Protein 8KDX (pdb70)

Radius of gyration: 11.27 Å; Cα contacts (8 Å, |Δi|>4): 151; chains: 2; bounding box: 24×24×36 Å

InterPro domains:
  IPR000719 Protein kinase domain [PS50011] (271-524)
  IPR000980 SH2 domain [PF00017] (149-231)
  IPR000980 SH2 domain [PS50001] (149-246)
  IPR000980 SH2 domain [SM00252] (147-237)
  IPR001245 Serine-threonine/tyrosine-protein kinase, catalytic domain [PF07714] (271-520)
  IPR001245 Serine-threonine/tyrosine-protein kinase, catalytic domain [PR00109] (342-355)
  IPR001245 Serine-threonine/tyrosine-protein kinase, catalytic domain [PR00109] (380-398)
  IPR001245 Serine-threonine/tyrosine-protein kinase, catalytic domain [PR00109] (428-438)
  IPR001245 Serine-threonine/tyrosine-protein kinase, catalytic domain [PR00109] (447-469)
  IPR001245 Serine-threonine/tyrosine-protein kinase, catalytic domain [PR00109] (491-513)
  IPR001452 SH3 domain [PF00018] (88-135)
  IPR001452 SH3 domain [PR00452] (85-95)
  IPR001452 SH3 domain [PR00452] (99-114)
  IPR001452 SH3 domain [PR00452] (116-125)
  IPR001452 SH3 domain [PR00452] (129-14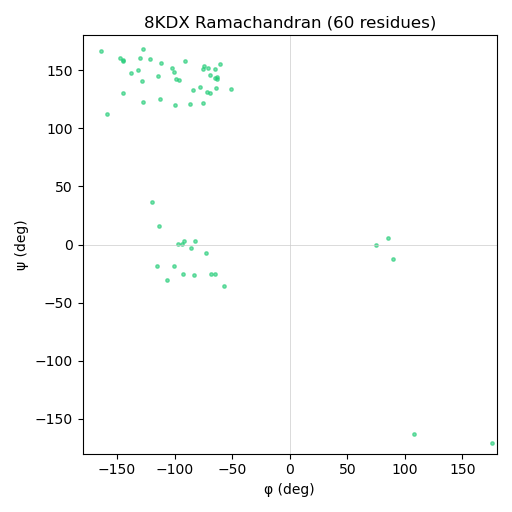1)
  IPR001452 SH3 domain [PS50002] (82-143)
  IPR001452 SH3 domain [SM00326] (85-142)
  IPR008266 Tyrosine-protein kinase, active site [PS00109] (386-398)
  IPR011009 Protein kinase-like domain superfamily [SSF56112] (258-529)
  IPR017441 Protein kinase, ATP binding site [PS00107] (277-299)

Structure (mmCIF, N/CA/C/O backbone):
data_8KDX
#
_entry.id   8KDX
#
_cell.length_a   31.152
_cell.length_b   35.558
_cell.length_c   73.169
_cell.angle_alpha   90.000
_cell.angle_beta   90.000
_cell.angle_gamma   90.000
#
_symmetry.space_group_name_H-M   'P 21 21 21'
#
loop_
_entity.id
_entity.type
_entity.pdbx_description
1 polymer 'Tyrosine-protein kinase Fyn'
2 polymer 'Microtubule-associated protein tau'
3 water water
#
loop_
_atom_site.group_PDB
_atom_site.id
_atom_site.type_symbol
_atom_site.label_atom_id
_atom_site.label_alt_id
_atom_site.label_comp_id
_atom_site.label_asym_id
_atom_site.label_entity_id
_atom_site.label_seq_id
_atom_site.pdbx_PDB_ins_code
_atom_site.Cartn_x
_atom_site.Cartn_y
_atom_site.Cartn_z
_atom_site.occupancy
_atom_site.B_iso_or_equiv
_atom_site.auth_seq_id
_atom_site.auth_comp_id
_atom_site.auth_asym_id
_atom_site.auth_atom_id
_atom_site.pdbx_PDB_model_num
ATOM 1 N N . SER A 1 1 ? 7.231 13.874 -29.841 1.000 47.474 82 SER A N 1
ATOM 2 C CA . SER A 1 1 ? 8.525 14.494 -29.443 1.000 46.105 82 SER A CA 1
ATOM 3 C C . SER A 1 1 ? 8.264 15.767 -28.638 1.000 41.941 82 SER A C 1
ATOM 4 O O . SER A 1 1 ? 7.277 16.468 -28.875 1.000 36.080 82 SER A O 1
ATOM 7 N N . GLY A 1 2 ? 9.186 16.060 -27.710 1.000 38.994 83 GLY A N 1
ATOM 8 C CA . GLY A 1 2 ? 9.124 17.229 -26.847 1.000 33.929 83 GLY A CA 1
ATOM 9 C C . GLY A 1 2 ? 8.287 16.989 -25.597 1.000 30.364 83 GLY A C 1
ATOM 10 O O . GLY A 1 2 ? 8.032 17.938 -24.840 1.000 34.548 83 GLY A O 1
ATOM 11 N N . THR A 1 3 ? 7.832 15.742 -25.402 1.000 28.107 84 THR A N 1
ATOM 12 C CA . THR A 1 3 ? 7.180 15.332 -24.160 1.000 25.415 84 THR A CA 1
ATOM 13 C C . THR A 1 3 ? 7.844 14.075 -23.603 1.000 25.352 84 THR A C 1
ATOM 14 O O . THR A 1 3 ? 8.573 13.418 -24.345 1.000 27.233 84 THR A O 1
ATOM 18 N N . THR A 1 4 ? 7.511 13.716 -22.353 1.000 22.177 85 THR A N 1
ATOM 19 C CA . THR A 1 4 ? 8.109 12.619 -21.578 1.000 23.711 85 THR A CA 1
ATOM 20 C C . THR A 1 4 ? 7.020 11.678 -21.024 1.000 18.873 85 THR A C 1
ATOM 21 O O . THR A 1 4 ? 6.227 12.098 -20.161 1.000 20.741 85 THR A O 1
ATOM 25 N N . LEU A 1 5 ? 6.986 10.375 -21.292 1.000 18.046 86 LEU A N 1
ATOM 26 C CA . LEU A 1 5 ? 6.139 9.488 -20.522 1.000 19.816 86 LEU A CA 1
ATOM 27 C C . LEU A 1 5 ? 6.726 9.240 -19.130 1.000 17.046 86 LEU A C 1
ATOM 28 O O . LEU A 1 5 ? 7.942 9.386 -18.923 1.000 18.285 86 LEU A O 1
ATOM 33 N N . PHE A 1 6 ? 5.853 8.919 -18.173 1.000 13.938 87 PHE A N 1
ATOM 34 C CA . PHE A 1 6 ? 6.267 8.442 -16.863 1.000 12.601 87 PHE A CA 1
ATOM 35 C C . PHE A 1 6 ? 5.847 6.988 -16.741 1.000 12.364 87 PHE A C 1
ATOM 36 O O . PHE A 1 6 ? 4.919 6.540 -17.425 1.000 14.120 87 PHE A O 1
ATOM 44 N N . VAL A 1 7 ? 6.521 6.269 -15.877 1.000 12.180 88 VAL A N 1
ATOM 45 C CA . VAL A 1 7 ? 6.280 4.864 -15.636 1.000 12.011 88 VAL A CA 1
ATOM 46 C C . VAL A 1 7 ? 6.094 4.615 -14.152 1.000 11.760 88 VAL A C 1
ATOM 47 O O . VAL A 1 7 ? 6.839 5.176 -13.308 1.000 12.446 88 VAL A O 1
ATOM 51 N N . ALA A 1 8 ? 5.156 3.736 -13.820 1.000 11.417 89 ALA A N 1
ATOM 52 C CA . ALA A 1 8 ? 4.952 3.346 -12.430 1.000 11.673 89 ALA A CA 1
ATOM 53 C C . ALA A 1 8 ? 6.082 2.464 -11.932 1.000 11.815 89 ALA A C 1
ATOM 54 O O . ALA A 1 8 ? 6.453 1.482 -12.565 1.000 13.209 89 ALA A O 1
ATOM 56 N N . LEU A 1 9 ? 6.604 2.828 -10.761 1.000 12.500 90 LEU A N 1
ATOM 57 C CA . LEU A 1 9 ? 7.670 2.081 -10.092 1.000 13.978 90 LEU A CA 1
ATOM 58 C C . LEU A 1 9 ? 7.111 0.913 -9.300 1.000 13.836 90 LEU A C 1
ATOM 59 O O . LEU A 1 9 ? 7.860 -0.032 -9.004 1.000 15.951 90 LEU A O 1
ATOM 64 N N . TYR A 1 10 ? 5.854 0.991 -8.853 1.000 13.172 91 TYR A N 1
ATOM 65 C CA . TYR A 1 10 ? 5.243 0.031 -7.965 1.000 13.571 91 TYR A CA 1
ATOM 66 C C . TYR A 1 10 ? 3.789 -0.107 -8.353 1.000 12.377 91 TYR A C 1
ATOM 67 O O . TYR A 1 10 ? 3.213 0.830 -8.917 1.000 12.950 91 TYR A O 1
ATOM 76 N N . ASP A 1 11 ? 3.172 -1.222 -7.970 1.000 12.626 92 ASP A N 1
ATOM 77 C CA . ASP A 1 11 ? 1.726 -1.297 -8.001 1.000 12.280 92 ASP A CA 1
ATOM 78 C C . ASP A 1 11 ? 1.129 -0.314 -7.003 1.000 11.839 92 ASP A C 1
ATOM 79 O O . ASP A 1 11 ? 1.718 -0.041 -5.938 1.000 12.725 92 ASP A O 1
ATOM 84 N N . TYR A 1 12 ? -0.076 0.166 -7.302 1.000 11.557 93 TYR A N 1
ATOM 85 C CA . TYR A 1 12 ? -0.794 1.050 -6.387 1.000 11.321 93 TYR A CA 1
ATOM 86 C C . TYR A 1 12 ? -2.271 0.805 -6.445 1.000 10.727 93 TYR A C 1
ATOM 87 O O . TYR A 1 12 ? -2.871 0.793 -7.536 1.000 11.481 93 TYR A O 1
ATOM 96 N N . GLU A 1 13 ? -2.885 0.647 -5.283 1.000 11.805 94 GLU A N 1
ATOM 97 C CA A GLU A 1 13 ? -4.325 0.567 -5.143 0.500 11.992 94 GLU A CA 1
ATOM 98 C CA B GLU A 1 13 ? -4.326 0.575 -5.161 0.500 12.445 94 GLU A CA 1
ATOM 99 C C . GLU A 1 13 ? -4.848 1.904 -4.659 1.000 11.561 94 GLU A C 1
ATOM 100 O O . GLU A 1 13 ? -4.576 2.337 -3.501 1.000 13.613 94 GLU A O 1
ATOM 111 N N . ALA A 1 14 ? -5.575 2.610 -5.478 1.000 11.076 95 ALA A N 1
ATOM 112 C CA . ALA A 1 14 ? -6.165 3.878 -5.078 1.000 11.396 95 ALA A CA 1
ATOM 113 C C . ALA A 1 14 ? -7.162 3.724 -3.964 1.000 10.917 95 ALA A C 1
ATOM 114 O O . ALA A 1 14 ? -7.890 2.726 -3.906 1.000 12.654 95 ALA A O 1
ATOM 116 N N . ARG A 1 15 ? -7.194 4.703 -3.072 1.000 11.076 96 ARG A N 1
ATOM 117 C CA . ARG A 1 15 ? -8.087 4.669 -1.923 1.000 12.438 96 ARG A CA 1
ATOM 118 C C . ARG A 1 15 ? -9.144 5.764 -1.926 1.000 11.751 96 ARG A C 1
ATOM 119 O O . ARG A 1 15 ? -10.121 5.686 -1.186 1.000 13.957 96 ARG A O 1
ATOM 127 N N . THR A 1 16 ? -8.946 6.815 -2.701 1.000 11.511 97 THR A N 1
ATOM 128 C CA . THR A 1 16 ? -9.899 7.925 -2.714 1.000 10.855 97 THR A CA 1
ATOM 129 C C . THR A 1 16 ? -10.434 8.132 -4.131 1.000 10.810 97 THR A C 1
ATOM 130 O O . THR A 1 16 ? -9.796 7.726 -5.126 1.000 11.453 97 THR A O 1
ATOM 134 N N . GLU A 1 17 ? -11.571 8.781 -4.216 1.000 11.541 98 GLU A N 1
ATOM 135 C CA . GLU A 1 17 ? -12.402 8.853 -5.412 1.000 12.960 98 GLU A CA 1
ATOM 136 C C . GLU A 1 17 ? -11.678 9.410 -6.624 1.000 11.626 98 GLU A C 1
ATOM 137 O O . GLU A 1 17 ? -11.974 8.986 -7.764 1.000 13.584 98 GLU A O 1
ATOM 143 N N . ASP A 1 18 ? -10.792 10.353 -6.444 1.000 11.598 99 ASP A N 1
ATOM 144 C CA . ASP A 1 18 ? -10.174 11.037 -7.572 1.000 12.079 99 ASP A CA 1
ATOM 145 C C . ASP A 1 18 ? -8.871 10.370 -8.012 1.000 10.192 99 ASP A C 1
ATOM 146 O O . ASP A 1 18 ? -8.246 10.883 -8.945 1.000 11.577 99 ASP A O 1
ATOM 151 N N . ASP A 1 19 ? -8.494 9.262 -7.406 1.000 9.693 100 ASP A N 1
ATOM 152 C CA . ASP A 1 19 ? -7.174 8.679 -7.632 1.000 9.499 100 ASP A CA 1
ATOM 153 C C . ASP A 1 19 ? -7.242 7.484 -8.566 1.000 9.444 100 ASP A C 1
ATOM 154 O O . ASP A 1 19 ? -8.251 6.760 -8.610 1.000 11.814 100 ASP A O 1
ATOM 159 N N . LEU A 1 20 ? -6.172 7.226 -9.295 1.000 9.072 101 LEU A N 1
ATOM 160 C CA . LEU A 1 20 ? -6.043 6.077 -10.173 1.000 9.415 101 LEU A CA 1
ATOM 161 C C . LEU A 1 20 ? -5.303 4.942 -9.475 1.000 9.280 101 LEU A C 1
ATOM 162 O O . LEU A 1 20 ? -4.303 5.156 -8.802 1.000 10.589 101 LEU A O 1
ATOM 167 N N . SER A 1 21 ? -5.741 3.699 -9.719 1.000 10.162 102 SER A N 1
ATOM 168 C CA . SER A 1 21 ? -4.947 2.521 -9.409 1.000 9.863 102 SER A CA 1
ATOM 169 C C . SER A 1 21 ? -4.107 2.158 -10.616 1.000 10.189 102 SER A C 1
ATOM 170 O O . SER A 1 21 ? -4.473 2.532 -11.755 1.000 11.870 102 SER A O 1
ATOM 173 N N . PHE A 1 22 ? -3.020 1.431 -10.415 1.000 9.796 103 PHE A N 1
ATOM 174 C CA . PHE A 1 22 ? -2.163 1.084 -11.515 1.000 10.241 103 PHE A CA 1
ATOM 175 C C . PHE A 1 22 ? -1.229 -0.049 -11.113 1.000 11.035 103 PHE A C 1
ATOM 1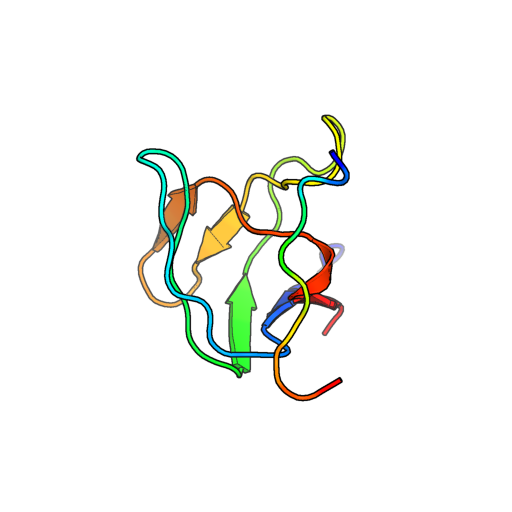76 O O . PHE A 1 22 ? -1.066 -0.383 -9.957 1.000 11.863 103 PHE A O 1
ATOM 184 N N . HIS A 1 23 ? -0.596 -0.638 -12.127 1.000 11.925 104 HIS A N 1
ATOM 185 C CA A HIS A 1 23 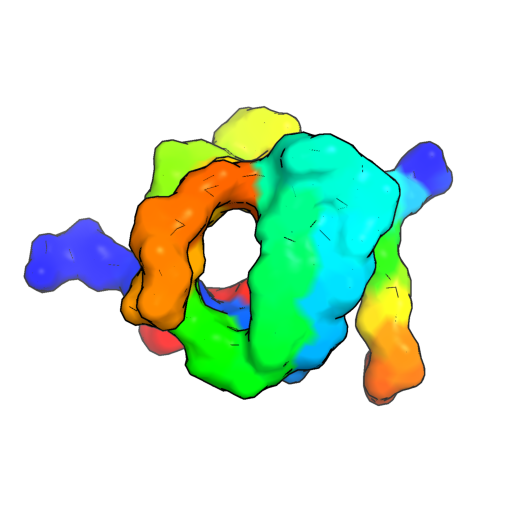? 0.395 -1.672 -11.793 0.500 11.905 104 HIS A CA 1
ATOM 186 C CA B HIS A 1 23 ? 0.381 -1.702 -12.114 0.500 13.085 104 HIS A CA 1
ATOM 187 C C . HIS A 1 23 ? 1.778 -1.162 -12.211 1.000 11.616 104 HIS A C 1
ATOM 188 O O . HIS A 1 23 ? 1.967 -0.248 -13.002 1.000 12.320 104 HIS A O 1
ATOM 201 N N . LYS A 1 24 ? 2.759 -1.782 -11.597 1.000 11.865 105 LYS A N 1
ATOM 202 C CA . LYS A 1 24 ? 4.149 -1.503 -11.880 1.000 12.076 105 LYS A CA 1
ATOM 203 C C . LYS A 1 24 ? 4.372 -1.577 -13.405 1.000 12.279 105 LYS A C 1
ATOM 204 O O . LYS A 1 24 ? 3.933 -2.539 -14.071 1.000 13.358 105 LYS A O 1
ATOM 210 N N . GLY A 1 25 ? 5.065 -0.588 -13.944 1.000 12.172 106 GLY A N 1
ATOM 211 C CA . GLY A 1 25 ? 5.321 -0.537 -15.384 1.000 12.797 106 GLY A CA 1
ATOM 212 C C . GLY A 1 25 ? 4.258 0.190 -16.208 1.000 11.517 106 GLY A C 1
ATOM 213 O O . GLY A 1 25 ? 4.5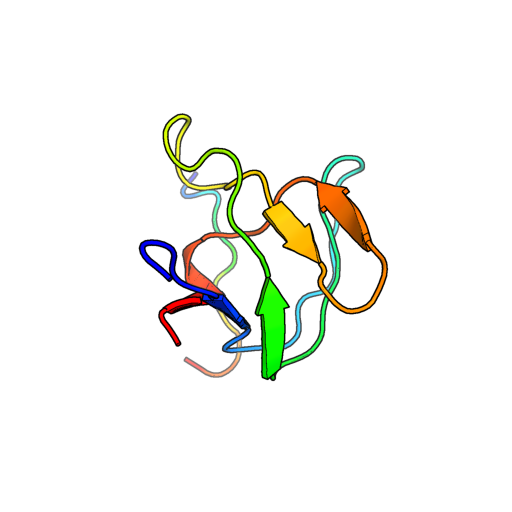09 0.468 -17.382 1.000 11.594 106 GLY A O 1
ATOM 214 N N . GLU A 1 26 ? 3.113 0.477 -15.630 1.000 11.093 107 GLU A N 1
ATOM 215 C CA . GLU A 1 26 ? 2.094 1.185 -16.386 1.000 10.747 107 GLU A CA 1
ATOM 216 C C . GLU A 1 26 ? 2.617 2.562 -16.763 1.000 9.871 107 GLU A C 1
ATOM 217 O O . GLU A 1 26 ? 3.317 3.217 -15.974 1.000 11.002 107 GLU A O 1
ATOM 223 N N . LYS A 1 27 ? 2.274 2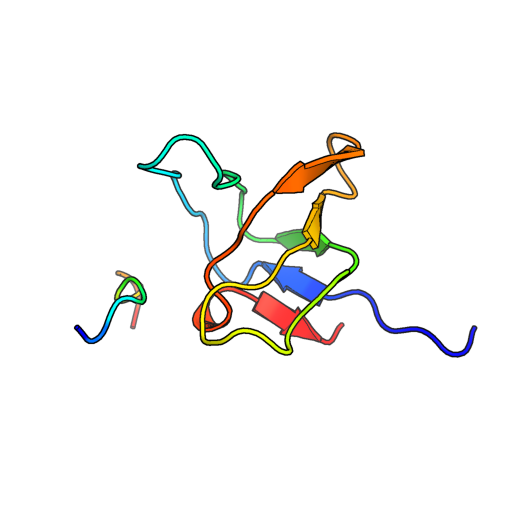.999 -17.966 1.000 9.825 108 LYS A N 1
ATOM 224 C CA . LYS A 1 27 ? 2.737 4.263 -18.481 1.000 10.112 108 LYS A CA 1
ATOM 225 C C . LYS A 1 27 ? 1.660 5.339 -18.348 1.000 9.622 108 LYS A C 1
ATOM 226 O O . LYS A 1 27 ? 0.491 5.091 -18.441 1.000 10.153 108 LYS A O 1
ATOM 232 N N . PHE A 1 28 ? 2.140 6.581 -18.160 1.000 9.860 109 PHE A N 1
ATOM 233 C CA . PHE A 1 28 ? 1.312 7.738 -17.902 1.000 9.904 109 PHE A CA 1
ATOM 234 C C . PHE A 1 28 ? 1.807 8.951 -18.688 1.000 10.694 109 PHE A C 1
ATOM 235 O O . PHE A 1 28 ? 3.000 9.155 -18.870 1.000 11.932 109 PHE A O 1
ATOM 243 N N . GLN A 1 29 ? 0.861 9.798 -19.080 1.000 9.670 110 GLN A N 1
ATOM 244 C CA A GLN A 1 29 ? 1.223 11.163 -19.378 0.500 10.543 110 GLN A CA 1
ATOM 245 C CA B GLN A 1 29 ? 1.040 11.196 -19.501 0.500 10.119 110 GLN A CA 1
ATOM 246 C C . GLN A 1 29 ? 0.729 12.048 -18.250 1.000 10.183 110 GLN A C 1
ATOM 247 O O . GLN A 1 29 ? -0.382 11.962 -17.746 1.000 11.365 110 GLN A O 1
ATOM 258 N N . ILE A 1 30 ? 1.644 12.888 -17.769 1.000 10.022 111 ILE A N 1
ATOM 259 C CA . ILE A 1 30 ? 1.359 13.766 -16.654 1.000 10.058 111 ILE A CA 1
ATOM 260 C C . ILE A 1 30 ? 0.678 15.019 -17.192 1.000 9.958 111 ILE A C 1
ATOM 261 O O . ILE A 1 30 ? 1.157 15.591 -18.172 1.000 11.608 111 ILE A O 1
ATOM 266 N N . LEU A 1 31 ? -0.414 15.425 -16.539 1.000 10.124 112 LEU A N 1
ATOM 267 C CA . LEU A 1 31 ? -1.216 16.566 -16.976 1.000 10.668 112 LEU A CA 1
ATOM 268 C C . LEU A 1 31 ? -1.040 17.790 -16.107 1.000 10.826 112 LEU A C 1
ATOM 269 O O . LEU A 1 31 ? -1.234 18.914 -16.585 1.000 11.115 112 LEU A O 1
ATOM 274 N N . ASN A 1 32 ? -0.760 17.593 -14.811 1.000 10.355 113 ASN A N 1
ATOM 275 C CA . ASN A 1 32 ? -0.573 18.734 -13.914 1.000 10.870 113 ASN A CA 1
ATOM 276 C C . ASN A 1 32 ? 0.222 18.239 -12.717 1.000 10.722 113 ASN A C 1
ATOM 277 O O . ASN A 1 32 ? -0.284 17.415 -11.948 1.000 11.804 113 ASN A O 1
ATOM 282 N N . SER A 1 33 ? 1.430 18.695 -12.568 1.000 11.651 114 SER A N 1
ATOM 283 C CA . SER A 1 33 ? 2.266 18.352 -11.431 1.000 12.528 114 SER A CA 1
ATOM 284 C C . SER A 1 33 ? 2.528 19.562 -10.562 1.000 13.970 114 SER A C 1
ATOM 285 O O . SER A 1 33 ? 3.442 19.564 -9.723 1.000 16.289 114 SER A O 1
ATOM 288 N N . SER A 1 34 ? 1.765 20.622 -10.724 1.000 13.634 115 SER A N 1
ATOM 289 C CA . SER A 1 34 ? 2.017 21.898 -10.101 1.000 15.621 115 SER A CA 1
ATOM 290 C C . SER A 1 34 ? 1.243 22.117 -8.836 1.000 16.666 115 SER A C 1
ATOM 291 O O . SER A 1 34 ? 1.386 23.208 -8.235 1.000 19.954 115 SER A O 1
ATOM 294 N N . GLU A 1 35 ? 0.441 21.177 -8.408 1.000 16.111 116 GLU A N 1
ATOM 295 C CA . GLU A 1 35 ? -0.455 21.432 -7.288 1.000 18.336 116 GLU A CA 1
ATOM 296 C C . GLU A 1 35 ? -0.169 20.489 -6.148 1.000 19.775 116 GLU A C 1
ATOM 297 O O . GLU A 1 35 ? -1.078 20.037 -5.430 1.000 26.733 116 GLU A O 1
ATOM 303 N N . GLY A 1 36 ? 1.099 20.208 -5.988 1.000 16.334 117 GLY A N 1
ATOM 304 C CA . GLY A 1 36 ? 1.534 19.403 -4.884 1.000 17.157 117 GLY A CA 1
ATOM 305 C C . GLY A 1 36 ? 1.968 17.997 -5.293 1.000 14.291 117 GLY A C 1
ATOM 306 O O . GLY A 1 36 ? 2.185 17.707 -6.452 1.000 15.720 117 GLY A O 1
ATOM 307 N N . ASP A 1 37 ? 2.025 17.138 -4.306 1.000 14.262 118 ASP A N 1
ATOM 308 C CA A ASP A 1 37 ? 2.464 15.774 -4.308 0.500 13.270 118 ASP A CA 1
ATOM 309 C CA B ASP A 1 37 ? 2.663 15.831 -4.562 0.500 15.263 118 ASP A CA 1
ATOM 310 C C . ASP A 1 37 ? 1.704 14.819 -5.209 1.000 11.825 118 ASP A C 1
ATOM 311 O O . ASP A 1 37 ? 2.253 13.784 -5.626 1.000 13.086 118 ASP A O 1
ATOM 320 N N . TRP A 1 38 ? 0.466 15.062 -5.348 1.000 12.211 119 TRP A N 1
ATOM 321 C CA . TRP A 1 38 ? -0.407 14.203 -6.133 1.000 11.442 119 TRP A CA 1
ATOM 322 C C . TRP A 1 38 ? -0.592 14.861 -7.488 1.000 11.529 119 TRP A C 1
ATOM 323 O O . TRP A 1 38 ? -0.987 16.046 -7.595 1.000 13.428 119 TRP A O 1
ATOM 334 N N . TRP A 1 39 ? -0.190 14.160 -8.533 1.000 9.975 120 TRP A N 1
ATOM 335 C CA . TRP A 1 39 ? -0.182 14.705 -9.885 1.000 10.195 120 TRP A CA 1
ATOM 336 C C . TRP A 1 39 ? -1.418 14.255 -10.642 1.000 9.943 120 TRP A C 1
ATOM 337 O O . TRP A 1 39 ? -1.789 13.067 -10.554 1.000 10.584 120 TRP A O 1
ATOM 348 N N . GLU A 1 40 ? -1.985 15.129 -11.467 1.000 9.753 121 GLU A N 1
ATOM 349 C CA . GLU A 1 40 ? -3.017 14.703 -12.392 1.000 10.250 121 GLU A CA 1
ATOM 350 C C . GLU A 1 40 ? -2.317 14.008 -13.536 1.000 9.714 121 GLU A C 1
ATOM 351 O O . GLU A 1 40 ? -1.344 14.547 -14.100 1.000 10.044 121 GLU A O 1
ATOM 357 N N . ALA A 1 41 ? -2.839 12.852 -13.966 1.000 9.368 122 ALA A N 1
ATOM 358 C CA . ALA A 1 41 ? -2.221 12.042 -14.988 1.000 9.295 122 ALA A CA 1
ATOM 359 C C . ALA A 1 41 ? -3.284 11.327 -15.790 1.000 9.173 122 ALA A C 1
ATOM 360 O O . ALA A 1 41 ? -4.388 11.106 -15.313 1.000 10.568 122 ALA A O 1
ATOM 362 N N . ARG A 1 42 ? -2.896 10.878 -16.993 1.000 9.886 123 ARG A N 1
ATOM 363 C CA . ARG A 1 42 ? -3.690 9.973 -17.797 1.000 10.199 123 ARG A CA 1
ATOM 364 C C . ARG A 1 42 ? -2.966 8.639 -17.889 1.000 9.664 123 ARG A C 1
ATOM 365 O O . ARG A 1 42 ? -1.806 8.574 -18.287 1.000 10.071 123 ARG A O 1
ATOM 373 N N . SER A 1 43 ? -3.651 7.552 -17.509 1.000 9.736 124 SER A N 1
ATOM 374 C CA . SER A 1 43 ? -3.133 6.224 -17.772 1.000 9.625 124 SER A CA 1
ATOM 375 C C . SER A 1 43 ? -3.168 5.940 -19.276 1.000 9.774 124 SER A C 1
ATOM 376 O O . SER A 1 43 ? -4.176 6.090 -19.911 1.000 10.652 124 SER A O 1
ATOM 379 N N . LEU A 1 44 ? -2.022 5.468 -19.789 1.000 9.687 125 LEU A N 1
ATOM 380 C CA . LEU A 1 44 ? -1.912 5.057 -21.174 1.000 10.431 125 LEU A CA 1
ATOM 381 C C . LEU A 1 44 ? -2.418 3.645 -21.404 1.000 10.092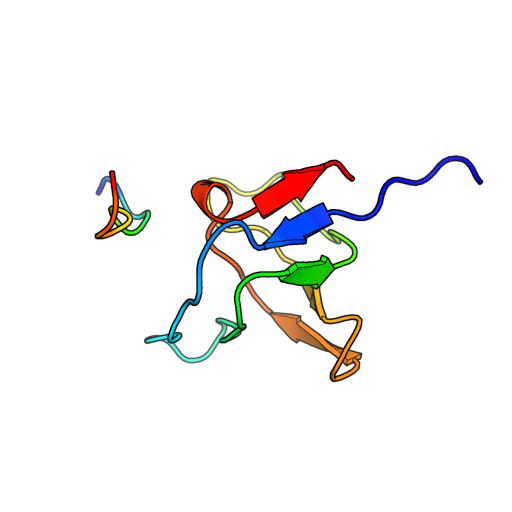 125 LEU A C 1
ATOM 382 O O . LEU A 1 44 ? -2.350 3.170 -22.551 1.000 12.051 125 LEU A O 1
ATOM 387 N N . THR A 1 45 ? -2.946 2.980 -20.392 1.000 11.259 126 THR A N 1
ATOM 388 C CA A THR A 1 45 ? -3.610 1.684 -20.447 0.500 11.814 126 THR A CA 1
ATOM 389 C CA B THR A 1 45 ? -3.668 1.781 -20.689 0.500 11.393 126 THR A CA 1
ATOM 390 C C . THR A 1 45 ? -5.119 1.936 -20.646 1.000 11.603 126 THR A C 1
ATOM 391 O O . THR A 1 45 ? -5.761 1.310 -21.478 1.000 16.799 126 THR A O 1
ATOM 398 N N . THR A 1 46 ? -5.686 2.727 -19.734 1.000 12.230 127 THR A N 1
ATOM 399 C CA . THR A 1 46 ? -7.116 2.864 -19.689 1.000 14.082 127 THR A CA 1
ATOM 400 C C . THR A 1 46 ? -7.640 4.127 -20.343 1.000 14.182 127 THR A C 1
ATOM 401 O O . THR A 1 46 ? -8.841 4.224 -20.642 1.000 16.444 127 THR A O 1
ATOM 405 N N . GLY A 1 47 ? -6.773 5.129 -20.532 1.000 12.898 128 GLY A N 1
ATOM 406 C CA . GLY A 1 47 ? -7.187 6.452 -20.927 1.000 13.952 128 GLY A CA 1
ATOM 407 C C . GLY A 1 47 ? -7.826 7.280 -19.830 1.000 13.812 128 GLY A C 1
ATOM 408 O O . GLY A 1 47 ? -8.202 8.430 -20.111 1.000 15.073 128 GLY A O 1
ATOM 409 N N . GLU A 1 48 ? -7.959 6.746 -18.645 1.000 12.826 129 GLU A N 1
ATOM 410 C CA . GLU A 1 48 ? -8.564 7.498 -17.554 1.000 13.520 129 GLU A CA 1
ATOM 411 C C . GLU A 1 48 ? -7.633 8.529 -17.011 1.000 11.253 129 GLU A C 1
ATOM 412 O O . GLU A 1 48 ? -6.446 8.357 -17.005 1.000 11.533 129 GLU A O 1
ATOM 418 N N . THR A 1 49 ? -8.215 9.623 -16.487 1.000 11.905 130 THR A N 1
ATOM 419 C CA . THR A 1 49 ? -7.458 10.670 -15.845 1.000 11.507 130 THR A CA 1
ATOM 420 C C . THR A 1 49 ? -7.824 10.707 -14.362 1.000 10.985 130 THR A C 1
ATOM 421 O O . THR A 1 49 ? -8.964 10.516 -13.962 1.000 12.895 130 THR A O 1
ATOM 425 N N . GLY A 1 50 ? -6.830 11.017 -13.548 1.000 10.324 131 GLY A N 1
ATOM 426 C CA . GLY A 1 50 ? -7.016 11.186 -12.131 1.000 10.704 131 GLY A CA 1
ATOM 427 C C . GLY A 1 50 ? -5.699 11.428 -11.456 1.000 10.049 131 GLY A C 1
ATOM 428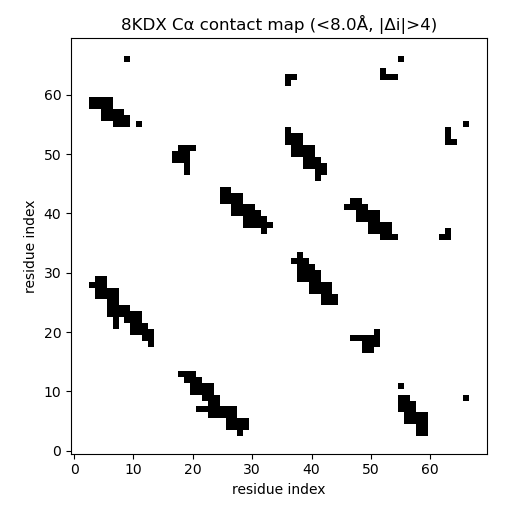 O O . GLY A 1 50 ? -4.699 11.647 -12.154 1.000 11.392 131 GLY A O 1
ATOM 429 N N . TYR A 1 51 ? -5.668 11.425 -10.149 1.000 10.182 132 TYR A N 1
ATOM 430 C CA A TYR A 1 51 ? -4.457 11.724 -9.411 0.500 9.511 132 TYR A CA 1
ATOM 431 C CA B TYR A 1 51 ? -4.448 11.716 -9.452 0.500 9.823 132 TYR A CA 1
ATOM 432 C C . TYR A 1 51 ? -3.647 10.463 -9.160 1.000 9.194 132 TYR A C 1
ATOM 433 O O . TYR A 1 51 ? -4.216 9.383 -8.886 1.000 9.986 132 TYR A O 1
ATOM 450 N N . ILE A 1 52 ? -2.360 10.626 -9.163 1.000 9.534 133 ILE A N 1
ATOM 451 C CA . ILE A 1 52 ? -1.415 9.561 -8.804 1.000 9.239 133 ILE A CA 1
ATOM 452 C C . ILE A 1 52 ? -0.407 10.102 -7.820 1.000 9.061 133 ILE A C 1
ATOM 453 O O . ILE A 1 52 ? -0.049 11.311 -7.838 1.000 9.907 133 ILE A O 1
ATOM 458 N N . PRO A 1 53 ? 0.115 9.253 -6.932 1.000 9.178 134 PRO A N 1
ATOM 459 C CA . PRO A 1 53 ? 1.145 9.685 -5.992 1.000 9.664 134 PRO A CA 1
ATOM 460 C C . PRO A 1 53 ? 2.444 9.819 -6.730 1.000 10.251 134 PRO A C 1
ATOM 461 O O . PRO A 1 53 ? 2.941 8.859 -7.336 1.000 11.233 134 PRO A O 1
ATOM 465 N N . SER A 1 54 ? 3.046 11.023 -6.700 1.000 11.073 135 SER A N 1
ATOM 466 C CA . SER A 1 54 ? 4.184 11.310 -7.548 1.000 12.160 135 SER A CA 1
ATOM 467 C C . SER A 1 54 ? 5.403 10.488 -7.222 1.000 12.256 135 SER A C 1
ATOM 468 O O . SER A 1 54 ? 6.256 10.281 -8.118 1.000 13.678 135 SER A O 1
ATOM 471 N N . ASN A 1 55 ? 5.532 10.017 -5.978 1.000 11.490 136 ASN A N 1
ATOM 472 C CA . ASN A 1 55 ? 6.656 9.168 -5.648 1.000 12.262 136 ASN A CA 1
ATOM 473 C C . ASN A 1 55 ? 6.583 7.761 -6.227 1.000 12.194 136 ASN A C 1
ATOM 474 O O . ASN A 1 55 ? 7.540 7.017 -6.159 1.000 14.206 136 ASN A O 1
ATOM 479 N N . TYR A 1 56 ? 5.442 7.388 -6.843 1.000 11.543 137 TYR A N 1
ATOM 480 C CA . TYR A 1 56 ? 5.264 6.083 -7.450 1.000 11.374 137 TYR A CA 1
ATOM 481 C C . TYR A 1 56 ? 5.597 6.076 -8.920 1.000 12.087 137 TYR A C 1
ATOM 482 O O . TYR A 1 56 ? 5.436 4.986 -9.550 1.000 12.979 137 TYR A O 1
ATOM 491 N N . VAL A 1 57 ? 6.016 7.182 -9.532 1.000 11.794 138 VAL A N 1
ATOM 492 C CA . VAL A 1 57 ? 6.350 7.217 -10.943 1.000 12.509 138 VAL A CA 1
ATOM 493 C C . VAL A 1 57 ? 7.704 7.861 -11.132 1.000 12.953 138 VAL A C 1
ATOM 494 O O . VAL A 1 57 ? 8.200 8.595 -10.270 1.000 14.124 138 VAL A O 1
ATOM 498 N N . ALA A 1 58 ? 8.306 7.594 -12.295 1.000 13.333 139 ALA A N 1
ATOM 499 C CA . ALA A 1 58 ? 9.538 8.208 -12.708 1.000 14.640 139 ALA A CA 1
ATOM 500 C C . ALA A 1 58 ? 9.493 8.417 -14.195 1.000 14.226 139 ALA A C 1
ATOM 501 O O . ALA A 1 58 ? 8.772 7.736 -14.922 1.000 13.584 139 ALA A O 1
ATOM 503 N N . PRO A 1 59 ? 10.292 9.352 -14.715 1.000 15.771 140 PRO A N 1
ATOM 504 C CA . PRO A 1 59 ? 10.317 9.547 -16.159 1.000 17.656 140 PRO A CA 1
ATOM 505 C C . PRO A 1 59 ? 10.855 8.329 -16.867 1.000 18.944 140 PRO A C 1
ATOM 506 O O . PRO A 1 59 ? 11.746 7.662 -16.391 1.000 20.182 140 PRO A O 1
ATOM 510 N N . VAL A 1 60 ? 10.277 8.035 -18.027 1.000 19.290 141 VAL A N 1
ATOM 511 C CA . VAL A 1 60 ? 10.833 7.057 -18.950 1.000 21.805 141 VAL A CA 1
ATOM 512 C C . VAL A 1 60 ? 12.148 7.599 -19.530 1.000 27.131 141 VAL A C 1
ATOM 513 O O . VAL A 1 60 ? 12.157 8.749 -20.048 1.000 28.599 141 VAL A O 1
ATOM 517 N N . THR B 2 6 ? -0.365 14.812 7.137 1.000 45.946 212 THR B N 1
ATOM 518 C CA . THR B 2 6 ? 0.741 14.662 6.185 1.000 35.033 212 THR B CA 1
ATOM 519 C C . THR B 2 6 ? 1.863 13.915 6.887 1.000 30.226 212 THR B C 1
ATOM 520 O O . THR B 2 6 ? 1.868 13.779 8.142 1.000 39.979 212 THR B O 1
ATOM 524 N N . PRO B 2 7 ? 2.921 13.548 6.134 1.000 24.338 213 PRO B N 1
ATOM 525 C CA . PRO B 2 7 ? 2.992 13.681 4.669 1.000 20.643 213 PRO B CA 1
ATOM 526 C C . PRO B 2 7 ? 1.881 12.863 4.072 1.000 19.557 213 PRO B C 1
ATOM 527 O O . PRO B 2 7 ? 1.471 11.865 4.669 1.000 23.399 213 PRO B O 1
ATOM 531 N N . SER B 2 8 ? 1.441 13.221 2.865 1.000 18.393 214 SER B N 1
ATOM 532 C CA . SER B 2 8 ? 0.280 12.556 2.317 1.000 17.612 214 SER B CA 1
ATOM 533 C C . SER B 2 8 ? 0.673 11.366 1.469 1.000 15.657 214 SER B C 1
ATOM 534 O O . SER B 2 8 ? -0.241 10.496 1.223 1.000 18.074 214 SER B O 1
ATOM 537 N N . LEU B 2 9 ? 1.884 11.301 0.876 1.000 13.401 215 LEU B N 1
ATOM 538 C CA . LEU B 2 9 ? 2.144 10.252 -0.095 1.000 12.368 215 LEU B CA 1
ATOM 539 C C . LEU B 2 9 ? 2.253 8.907 0.614 1.000 11.804 215 LEU B C 1
ATOM 540 O O . LEU B 2 9 ? 2.715 8.804 1.712 1.000 12.295 215 LEU B O 1
ATOM 545 N N . PRO B 2 10 ? 1.904 7.830 -0.120 1.000 12.205 216 PRO B N 1
ATOM 546 C CA . PRO B 2 10 ? 2.040 6.491 0.415 1.000 12.827 216 PRO B CA 1
ATOM 547 C C . PRO B 2 10 ? 3.495 6.124 0.554 1.000 12.242 216 PRO B C 1
ATOM 548 O O . PRO B 2 10 ? 4.323 6.485 -0.285 1.000 12.779 216 PRO B O 1
ATOM 552 N N . THR B 2 11 ? 3.801 5.343 1.588 1.000 12.834 217 THR B N 1
ATOM 553 C CA . THR B 2 11 ? 5.150 4.803 1.726 1.000 13.255 217 THR B CA 1
ATOM 554 C C . THR B 2 11 ? 5.210 3.522 0.938 1.000 14.339 217 THR B C 1
ATOM 555 O O . THR B 2 11 ? 4.478 2.552 1.224 1.000 15.476 217 THR B O 1
ATOM 559 N N . PRO B 2 12 ? 6.090 3.374 -0.075 1.000 14.647 218 PRO B N 1
ATOM 560 C CA . PRO B 2 12 ? 6.096 2.143 -0.860 1.000 16.010 218 PRO B CA 1
ATOM 561 C C . PRO B 2 12 ? 6.470 0.983 0.031 1.000 16.298 218 PRO B C 1
ATOM 562 O O . PRO B 2 12 ? 7.440 1.032 0.755 1.000 16.716 218 PRO B O 1
ATOM 566 N N . PRO B 2 13 ? 5.762 -0.159 -0.043 1.000 18.389 219 PRO B N 1
ATOM 567 C CA . PRO B 2 13 ? 6.047 -1.276 0.846 1.000 20.435 219 PRO B CA 1
ATOM 568 C C . PRO B 2 13 ? 7.391 -1.939 0.570 1.000 21.558 219 PRO B C 1
ATOM 569 O O . PRO B 2 13 ? 7.896 -2.602 1.468 1.000 24.368 219 PRO B O 1
ATOM 573 N N . THR B 2 14 ? 7.927 -1.845 -0.662 1.000 22.863 220 THR B N 1
ATOM 574 C CA . THR B 2 14 ? 9.207 -2.490 -0.934 1.000 24.396 220 THR B CA 1
ATOM 575 C C . THR B 2 14 ? 10.445 -1.641 -0.584 1.000 24.033 220 THR B C 1
ATOM 576 O O . THR B 2 14 ? 11.591 -2.139 -0.589 1.000 28.815 220 THR B O 1
ATOM 580 N N . ARG B 2 15 ? 10.275 -0.396 -0.135 1.000 23.254 221 ARG B N 1
ATOM 581 C CA . ARG B 2 15 ? 11.396 0.447 0.248 1.000 24.604 221 ARG B CA 1
ATOM 582 C C . ARG B 2 15 ? 12.106 -0.200 1.474 1.000 28.243 221 ARG B C 1
ATOM 583 O O . ARG B 2 15 ? 13.386 -0.009 1.641 1.000 30.327 221 ARG B O 1
#

Sequence (70 aa):
SGTTLFVALYDYEEARTEDDLSFHHKGEKFQQILNSSEGDDWWEARSLTTTGETGYYIPSNYVAPVTPSLPTPPTR

Nearest PDB structures (foldseek):
  8kdx-assembly1_A  TM=1.017E+00  e=5.656E-11  Homo sapiens
  7a2w-assembly1_A  TM=9.838E-01  e=2.145E-09  Homo sapiens
  6ipz-assembly1_Z  TM=9.561E-01  e=1.614E-09  Homo sapiens
  7a39-assembly2_B  TM=9.476E-01  e=7.921E-09  Gallus gallus
  4hvw-assembly1_A  TM=9.553E-01  e=1.755E-08  Gallus gallus

Solvent-accessible surface area: 4712 Å² total; per-residue (Å²): 160,86,108,70,59,33,31,3,71,56,96,28,125,23,182,85,175,81,23,23,67,12,103,147,30,12,81,0,49,39,80,49,56,100,127,43,72,54,50,67,0,94,3,81,93,86,38,105,63,12,82,0,0,20,52,6,12,27,86,110,166,122,60,46,31,89,10,117,117,230

GO terms:
  GO:0004713 protein tyrosine kinase activity (F, IDA)
  GO:0045121 membrane raft (C, IDA)
  GO:0030101 natural killer cell activation (P, IDA)
  GO:0004715 non-membrane spanning protein tyrosine kinase activity (F, IDA)
  GO:0016004 phospholipase activator activity (F, IDA)
  GO:0030425 dendrite (C, IDA)
  GO:0007216 G protein-coupled glutamate receptor signaling pathway (P, IDA)
  GO:0003015 heart process (P, IGI)
  GO:0004713 protein tyrosine kinase activity (F, TAS)
  GO:0045121 membrane raft (C, TAS)
  GO:1905477 positive regulation of protein localization to membrane (P, TAS)
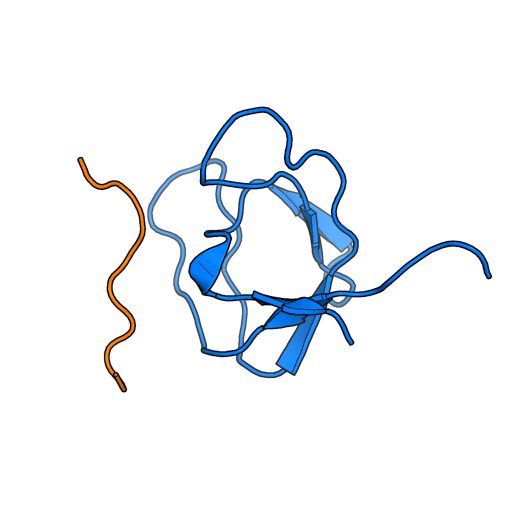  GO:0097062 dendritic spine maintenance (P, TAS)
  GO:0048156 tau protein binding (F, TAS)
  GO:0035556 intracellular signal transduction (P, IMP)
  GO:0045121 membrane raft (C, IMP)
  GO:1904646 cellular response to amyloid-beta (P, IMP)
  GO:0097110 scaffold protein binding (F, IPI)
  GO:0043274 phospholipase binding (F, IPI)
  GO:0019899 enzyme binding (F, IPI)
  GO:0001664 G protein-coupled receptor binding (F, IPI)

Secondary structure (DSSP, 8-state):
-----EEESS-B---STTBPPB-TT-EEEEEE-SSSSEEEEEETTT--EEEEEGGGEEE-/---SPPPTT-

Organism: Homo sapiens (NCBI:txid9606)

Foldseek 3Di:
DPAWKKFFCAFDDDDDDQEDGDHGGWIWGFDAPDPDQWTWIATPVPRDTGTDGNVRIDTD/DPPDDDDPVD

B-factor: mean 18.29, std 9.23, range [9.06, 55.47]